Protein AF-A0A0X3NKZ4-F1 (afdb_monomer)

Foldseek 3Di:
DDDDDPDDPDDDDWQQPDDDPPDDDDDDDDDDPVPQWDAAPPPRDTDNDPVVSVLCCCCVVVNHFRTAAPVPRDGHSDPVVSVLCCCCPVVVDFPDAAPVPRDTHSDPVVNVLCCCCPVVVPFPAAAPVPRDGHSDPVVSVVCCVPPVPPDPDPDPPDPDPPDDD

Radi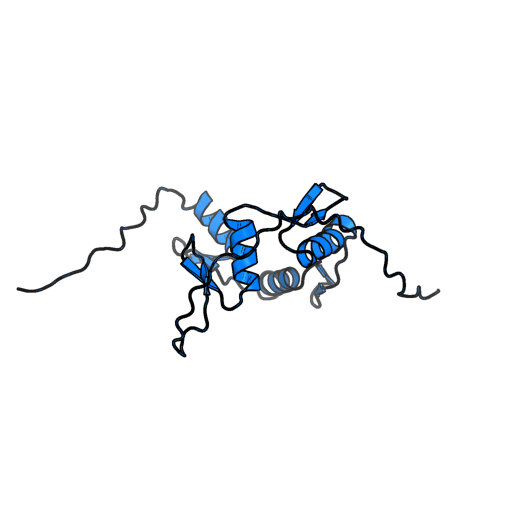us of gyration: 23.51 Å; Cα contacts (8 Å, |Δi|>4): 157; chains: 1; bounding box: 48×48×91 Å

pLDDT: mean 76.45, std 22.76, range [29.72, 96.75]

Mean predicted aligned error: 14.13 Å

Solvent-accessible surface area (backbone atoms only — not comparable to full-atom values): 10700 Å² total; per-residue (Å²): 134,85,84,80,83,93,83,77,90,73,83,74,87,73,63,62,54,81,72,77,84,82,69,86,78,89,77,87,87,76,91,59,96,85,61,72,55,50,60,41,92,83,84,56,54,80,28,77,44,72,68,60,45,53,51,44,48,3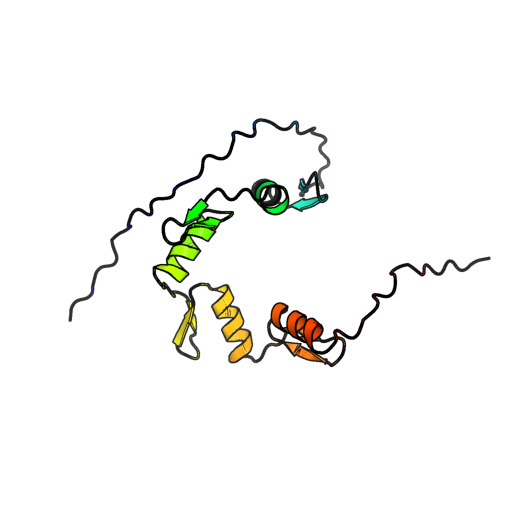4,49,76,76,65,63,51,46,43,29,49,35,97,88,74,77,49,70,21,80,42,62,76,55,41,52,52,43,44,38,42,68,75,67,58,45,42,85,36,57,36,91,93,72,64,55,61,24,64,40,65,69,60,36,49,54,44,45,38,44,71,76,63,66,45,39,89,29,60,35,96,89,76,66,57,61,22,65,40,66,67,58,40,48,54,45,42,69,70,77,56,61,77,76,75,74,76,76,77,94,71,86,76,84,76,78,84,133

Nearest PDB structures (foldseek):
  8sst-assembly1_A  TM=8.805E-01  e=8.293E-09  Homo sapiens
  5kkq-assembly2_D  TM=9.044E-01  e=5.573E-08  Homo sapiens
  7w1m-assembly1_H  TM=8.674E-01  e=3.353E-08  Homo sapiens
  8sss-assembly1_A  TM=7.653E-01  e=2.953E-08  Homo sapiens
  5t0u-assembly2_D  TM=7.702E-01  e=3.807E-08  Homo sapiens

Sequence (165 aa):
TAIIPADDARKVHLSHRSAANCANFPVHHNASPFSLWKRCPICRERFSLRRTLNQHISTVHYDLRAYTCELCDKDFAEEKSLQRHIDTVHKQIREFKCEFCGKAFGQRGNLKLHIDSIHKDLREFPCDVCGKAFARKGNLKAHIDSIHKTTVHLPPRGSFLTCQR

Secondary structure (DSSP, 8-state):
-PPPP----------B----------------TT---EE-TTT--EESSHHHHHHHIIIIIS----EEETTTTEEESSHHHHHHHIIIIIS----EE-TTT--EESSHHHHHHHIIIIIS----EE-TTT--EESSHHHHHHHHHHHS-S------S--------

InterPro domains:
  IPR013087 Zinc finger C2H2-type [PF00096] (96-119)
  IPR013087 Zinc finger C2H2-type [PF00096] (125-148)
  IPR013087 Zinc finger C2H2-type [PS00028] (40-61)
  IPR013087 Zinc finger C2H2-type [PS00028] (69-90)
  IPR013087 Zinc finger C2H2-type [PS00028] (98-119)
  IPR013087 Zinc finger C2H2-type [PS00028] (127-148)
  IPR013087 Zinc finger C2H2-type [PS50157] (38-66)
  IPR013087 Zinc finger C2H2-type [PS50157] (67-95)
  IPR013087 Zinc finger C2H2-type [PS50157] (96-124)
  IPR013087 Zinc finger C2H2-type [PS50157] (125-148)
  IPR013087 Zinc finger C2H2-type [SM00355] (38-61)
  IPR013087 Zinc finger C2H2-type [SM00355] (67-90)
  IPR013087 Zinc finger C2H2-type [SM00355] (96-119)
  IPR013087 Zinc finger C2H2-type [SM00355] (125-148)
  IPR027756 Ovo-like [PTHR10032] (66-151)
  IPR036236 Zinc finger C2H2 superfamily [SSF57667] (60-105)
  IPR036236 Zinc finger C2H2 superfamily [SSF57667] (94-144)

Structure (mmCIF, N/CA/C/O backbone):
data_AF-A0A0X3NKZ4-F1
#
_entry.id   AF-A0A0X3NKZ4-F1
#
loop_
_atom_site.group_PDB
_atom_site.id
_atom_site.type_symbol
_atom_site.label_atom_id
_atom_site.label_alt_id
_atom_site.label_comp_id
_atom_site.label_asym_id
_atom_site.label_entity_id
_atom_site.label_seq_id
_atom_site.pdbx_PDB_ins_code
_atom_site.Cartn_x
_atom_site.Cartn_y
_atom_site.Cartn_z
_atom_site.occupancy
_atom_site.B_iso_or_equiv
_atom_site.auth_seq_id
_atom_site.auth_comp_id
_atom_site.auth_asym_id
_atom_site.auth_atom_id
_atom_site.pdbx_PDB_model_num
ATOM 1 N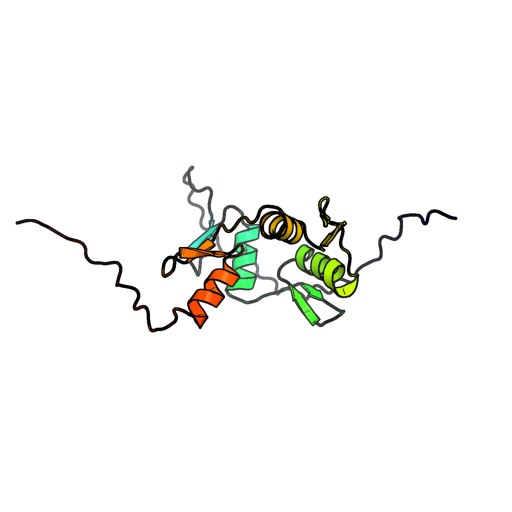 N . THR A 1 1 ? -12.478 5.387 38.061 1.00 38.62 1 THR A N 1
ATOM 2 C CA . THR A 1 1 ? -11.399 4.678 37.336 1.00 38.62 1 THR A CA 1
ATOM 3 C C . THR A 1 1 ? -10.658 5.707 36.511 1.00 38.62 1 THR A C 1
ATOM 5 O O . THR A 1 1 ? -11.332 6.475 35.838 1.00 38.62 1 THR A O 1
ATOM 8 N N . ALA A 1 2 ? -9.338 5.841 36.657 1.00 29.72 2 ALA A N 1
ATOM 9 C CA . ALA A 1 2 ? -8.624 7.029 36.175 1.00 29.72 2 ALA A CA 1
ATOM 10 C C . ALA A 1 2 ? -8.456 7.073 34.645 1.00 29.72 2 ALA A C 1
ATOM 12 O O . ALA A 1 2 ? -8.229 6.048 34.004 1.00 29.72 2 ALA A O 1
ATOM 13 N N . ILE A 1 3 ? -8.536 8.282 34.087 1.00 38.28 3 ILE A N 1
ATOM 14 C CA . ILE A 1 3 ? -8.184 8.589 32.697 1.00 38.28 3 ILE A CA 1
ATOM 15 C C . ILE A 1 3 ? -6.654 8.673 32.621 1.00 38.28 3 ILE A C 1
ATOM 17 O O . ILE A 1 3 ? -6.048 9.407 33.398 1.00 38.28 3 ILE A O 1
ATOM 21 N N . ILE A 1 4 ? -6.031 7.932 31.703 1.00 35.66 4 ILE A N 1
ATOM 22 C CA . ILE A 1 4 ? -4.582 8.013 31.466 1.00 35.66 4 ILE A CA 1
ATOM 23 C C . ILE A 1 4 ? -4.314 9.184 30.499 1.00 35.66 4 ILE A C 1
ATOM 25 O O . ILE A 1 4 ? -4.956 9.226 29.446 1.00 35.66 4 ILE A O 1
ATOM 29 N N . PRO A 1 5 ? -3.407 10.131 30.819 1.00 32.72 5 PRO A N 1
ATOM 30 C CA . PRO A 1 5 ? -3.075 11.242 29.928 1.00 32.72 5 PRO A CA 1
ATOM 31 C C . PRO A 1 5 ? -2.408 10.783 28.628 1.00 32.72 5 PRO A C 1
ATOM 33 O O . PRO A 1 5 ? -1.680 9.791 28.603 1.00 32.72 5 PRO A O 1
ATOM 36 N N . ALA A 1 6 ? -2.608 11.550 27.558 1.00 39.38 6 ALA A N 1
ATOM 37 C CA . ALA A 1 6 ? -1.908 11.368 26.294 1.00 39.38 6 ALA A CA 1
ATOM 38 C C . ALA A 1 6 ? -0.731 12.351 26.191 1.00 39.38 6 ALA A C 1
ATOM 40 O O . ALA A 1 6 ? -0.884 13.408 25.593 1.00 39.38 6 ALA A O 1
ATOM 41 N N . ASP A 1 7 ? 0.423 11.994 26.765 1.00 34.78 7 ASP A N 1
ATOM 42 C CA . ASP A 1 7 ? 1.703 12.673 26.506 1.00 34.78 7 ASP A CA 1
ATOM 43 C C . ASP A 1 7 ? 2.908 11.766 26.838 1.00 34.78 7 ASP A C 1
ATOM 45 O O . ASP A 1 7 ? 3.291 11.609 27.994 1.00 34.78 7 ASP A O 1
ATOM 49 N N . ASP A 1 8 ? 3.512 11.164 25.807 1.00 30.47 8 ASP A N 1
ATOM 50 C CA . ASP A 1 8 ? 4.941 10.797 25.771 1.00 30.47 8 ASP A CA 1
ATOM 51 C C . ASP A 1 8 ? 5.368 10.643 24.301 1.00 30.47 8 ASP A C 1
ATOM 53 O O . ASP A 1 8 ? 5.174 9.599 23.663 1.00 30.47 8 ASP A O 1
ATOM 57 N N . ALA A 1 9 ? 5.922 11.714 23.729 1.00 36.69 9 ALA A N 1
ATOM 58 C CA . ALA A 1 9 ? 6.426 11.751 22.358 1.00 36.69 9 ALA A CA 1
ATOM 59 C C . ALA A 1 9 ? 7.770 11.004 22.242 1.00 36.69 9 ALA A C 1
ATOM 61 O O . ALA A 1 9 ? 8.820 11.597 21.976 1.00 36.69 9 ALA A O 1
ATOM 62 N N . ARG A 1 10 ? 7.740 9.680 22.459 1.00 39.25 10 ARG A N 1
ATOM 63 C CA . ARG A 1 10 ? 8.928 8.817 22.460 1.00 39.25 10 ARG A CA 1
ATOM 64 C C . ARG A 1 10 ? 9.785 9.015 21.212 1.00 39.25 10 ARG A C 1
ATOM 66 O O . ARG A 1 10 ? 9.366 8.698 20.099 1.00 39.25 10 ARG A O 1
ATOM 73 N N . LYS A 1 11 ? 11.033 9.433 21.446 1.00 38.59 11 LYS A N 1
ATOM 74 C CA . LYS A 1 11 ? 12.121 9.465 20.461 1.00 38.59 11 LYS A CA 1
ATOM 75 C C . LYS A 1 11 ? 12.211 8.117 19.741 1.00 38.59 11 LYS A C 1
ATOM 77 O O . LYS A 1 11 ? 12.611 7.120 20.339 1.00 38.59 11 LYS A O 1
ATOM 82 N N . VAL A 1 12 ? 11.867 8.097 18.457 1.00 40.12 12 VAL A N 1
ATOM 83 C CA . VAL A 1 12 ? 12.211 6.994 17.556 1.00 40.12 12 VAL A CA 1
ATOM 84 C C . VAL A 1 12 ? 13.642 7.248 17.096 1.00 40.12 12 VAL A C 1
ATOM 86 O O . VAL A 1 12 ? 13.927 8.320 16.561 1.00 40.12 12 VAL A O 1
ATOM 89 N N . HIS A 1 13 ? 14.553 6.305 17.337 1.00 44.28 13 HIS A N 1
ATOM 90 C CA . HIS A 1 13 ? 15.869 6.376 16.714 1.00 44.28 13 HIS A CA 1
ATOM 91 C C . HIS A 1 13 ? 15.692 6.051 15.225 1.00 44.28 13 HIS A C 1
ATOM 93 O O . HIS A 1 13 ? 15.001 5.101 14.856 1.00 44.28 13 HIS A O 1
ATOM 99 N N . LEU A 1 14 ? 16.196 6.945 14.378 1.00 53.25 14 LEU A N 1
ATOM 100 C CA . LEU A 1 14 ? 16.032 6.903 12.931 1.00 53.25 14 LEU A CA 1
ATOM 101 C C . LEU A 1 14 ? 17.429 6.847 12.321 1.00 53.25 14 LEU A C 1
ATOM 103 O O . LEU A 1 14 ? 17.981 7.877 11.927 1.00 53.25 14 LEU A O 1
ATOM 107 N N . SER A 1 15 ? 18.012 5.648 12.269 1.00 51.91 15 SER A N 1
ATOM 108 C CA . SER A 1 15 ? 1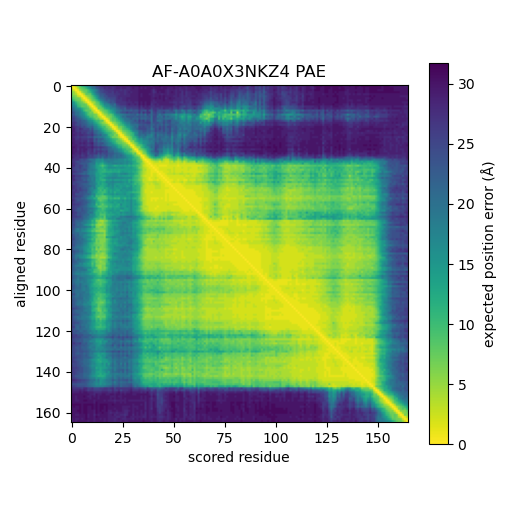9.265 5.389 11.554 1.00 51.91 15 SER A CA 1
ATOM 109 C C . SER A 1 15 ? 19.115 5.660 10.053 1.00 51.91 15 SER A C 1
ATOM 111 O O . SER A 1 15 ? 18.816 4.794 9.229 1.00 51.91 15 SER A O 1
ATOM 113 N N . HIS A 1 16 ? 19.356 6.914 9.683 1.00 50.91 16 HIS A N 1
ATOM 114 C CA . HIS A 1 16 ? 19.484 7.330 8.300 1.00 50.91 16 HIS A CA 1
ATOM 115 C C . HIS A 1 16 ? 20.829 6.826 7.769 1.00 50.91 16 HIS A C 1
ATOM 117 O O . HIS A 1 16 ? 21.873 7.423 8.046 1.00 50.91 16 HIS A O 1
ATOM 123 N N . ARG A 1 17 ? 20.836 5.721 7.010 1.00 54.47 17 ARG A N 1
ATOM 124 C CA . ARG A 1 17 ? 22.066 5.261 6.346 1.00 54.47 17 ARG A CA 1
ATOM 125 C C . ARG A 1 17 ? 22.525 6.360 5.392 1.00 54.47 17 ARG A C 1
ATOM 127 O O . ARG A 1 17 ? 21.764 6.772 4.517 1.00 54.47 17 ARG A O 1
ATOM 134 N N . SER A 1 18 ? 23.746 6.860 5.591 1.00 38.88 18 SER A N 1
ATOM 135 C CA . SER A 1 18 ? 24.292 8.014 4.869 1.00 38.88 18 SER A CA 1
ATOM 136 C C . SER A 1 18 ? 24.212 7.820 3.357 1.00 38.88 18 SER A C 1
ATOM 138 O O . SER A 1 18 ? 25.037 7.128 2.762 1.00 38.88 18 SER A O 1
ATOM 140 N N . ALA A 1 19 ? 23.217 8.449 2.730 1.00 46.12 19 ALA A N 1
ATOM 141 C CA . ALA A 1 19 ? 23.111 8.494 1.284 1.00 46.12 19 ALA A CA 1
ATOM 142 C C . ALA A 1 19 ? 24.366 9.178 0.731 1.00 46.12 19 ALA A C 1
ATOM 144 O O . ALA A 1 19 ? 24.696 10.294 1.139 1.00 46.12 19 ALA A O 1
ATOM 145 N N . ALA A 1 20 ? 25.072 8.502 -0.179 1.00 41.38 20 ALA A N 1
ATOM 146 C CA . ALA A 1 20 ? 26.243 9.068 -0.834 1.00 41.38 20 ALA A CA 1
ATOM 147 C C . ALA A 1 20 ? 25.879 10.424 -1.461 1.00 41.38 20 ALA A C 1
ATOM 149 O O . ALA A 1 20 ? 24.812 10.577 -2.058 1.00 41.38 20 ALA A O 1
ATOM 150 N N . ASN A 1 21 ? 26.750 11.419 -1.286 1.00 45.62 21 ASN A N 1
ATOM 151 C CA . ASN A 1 21 ? 26.450 12.810 -1.614 1.00 45.62 21 ASN A CA 1
ATOM 152 C C . ASN A 1 21 ? 26.468 13.042 -3.139 1.00 45.62 21 ASN A C 1
ATOM 154 O O . ASN A 1 21 ? 27.459 13.510 -3.698 1.00 45.62 21 ASN A O 1
ATOM 158 N N . CYS A 1 22 ? 25.380 12.670 -3.820 1.00 40.25 22 CYS A N 1
ATOM 159 C CA . CYS A 1 22 ? 25.197 12.812 -5.266 1.00 40.25 22 CYS A CA 1
ATOM 160 C C . CYS A 1 22 ? 25.028 14.287 -5.671 1.00 40.25 22 CYS A C 1
ATOM 162 O O . CYS A 1 22 ? 23.921 14.762 -5.936 1.00 40.25 22 CYS A O 1
ATOM 164 N N . ALA A 1 23 ? 26.146 15.009 -5.703 1.00 42.31 23 ALA A N 1
ATOM 165 C CA . ALA A 1 23 ? 26.216 16.409 -6.091 1.00 42.31 23 ALA A CA 1
ATOM 166 C C . ALA A 1 23 ? 25.802 16.648 -7.558 1.00 42.31 23 ALA A C 1
ATOM 168 O O . ALA A 1 23 ? 26.089 15.845 -8.441 1.00 42.31 23 ALA A O 1
ATOM 169 N N . ASN A 1 24 ? 25.157 17.797 -7.793 1.00 45.06 24 ASN A N 1
ATOM 170 C CA . ASN A 1 24 ? 24.994 18.510 -9.069 1.00 45.06 24 ASN A CA 1
ATOM 171 C C . ASN A 1 24 ? 25.054 17.690 -10.377 1.00 45.06 24 ASN A C 1
ATOM 173 O O . ASN A 1 24 ? 26.052 17.711 -11.095 1.00 45.06 24 ASN A O 1
ATOM 177 N N . PHE A 1 25 ? 23.918 17.116 -10.781 1.00 42.91 25 PHE A N 1
ATOM 178 C CA . PHE A 1 25 ? 23.693 16.768 -12.189 1.00 42.91 25 PHE A CA 1
ATOM 179 C C . PHE A 1 25 ? 23.318 18.024 -13.006 1.00 42.91 25 PHE A C 1
ATOM 181 O O . PHE A 1 25 ? 22.425 18.763 -12.576 1.00 42.91 25 PHE A O 1
ATOM 188 N N . PRO A 1 26 ? 23.931 18.276 -14.183 1.00 42.22 26 PRO A N 1
ATOM 189 C CA . PRO A 1 26 ? 23.620 19.451 -14.996 1.00 42.22 26 PRO A CA 1
ATOM 190 C C . PRO A 1 26 ? 22.175 19.449 -15.511 1.00 42.22 26 PRO A C 1
ATOM 192 O O . PRO A 1 26 ? 21.767 18.583 -16.286 1.00 42.22 26 PRO A O 1
ATOM 195 N N . VAL A 1 27 ? 21.396 20.459 -15.123 1.00 50.47 27 VAL A N 1
ATOM 196 C CA . VAL A 1 27 ? 20.078 20.739 -15.707 1.00 50.47 27 VAL A CA 1
ATOM 197 C C . VAL A 1 27 ? 20.208 21.822 -16.771 1.00 50.47 27 VAL A C 1
ATOM 199 O O . VAL A 1 27 ? 20.343 22.999 -16.454 1.00 50.47 27 VAL A O 1
ATOM 202 N N . HIS A 1 28 ? 20.120 21.443 -18.046 1.00 43.22 28 HIS A N 1
ATOM 203 C CA . HIS A 1 28 ? 19.983 22.424 -19.122 1.00 43.22 28 HIS A CA 1
ATOM 204 C C . HIS A 1 28 ? 18.591 23.065 -19.075 1.00 43.22 28 HIS A C 1
ATOM 206 O O . HIS A 1 28 ? 17.564 22.385 -19.161 1.00 43.22 28 HIS A O 1
ATOM 212 N N . HIS A 1 29 ? 18.559 24.388 -18.934 1.00 51.53 29 HIS A N 1
ATOM 213 C CA . HIS A 1 29 ? 17.335 25.174 -18.989 1.00 51.53 29 HIS A CA 1
ATOM 214 C C . HIS A 1 29 ? 16.990 25.500 -20.446 1.00 51.53 29 HIS A C 1
ATOM 216 O O . HIS A 1 29 ? 17.759 26.158 -21.134 1.00 51.53 29 HIS A O 1
ATOM 222 N N . ASN A 1 30 ? 15.796 25.102 -20.881 1.00 42.91 30 ASN A N 1
ATOM 223 C CA . ASN A 1 30 ? 15.076 25.762 -21.967 1.00 42.91 30 ASN A CA 1
ATOM 224 C C . ASN A 1 30 ? 13.598 25.807 -21.570 1.00 42.91 30 ASN A C 1
ATOM 226 O O . ASN A 1 30 ? 12.975 24.768 -21.330 1.00 42.91 30 ASN A O 1
ATOM 230 N N . ALA A 1 31 ? 13.066 27.015 -21.393 1.00 49.91 31 ALA A N 1
ATOM 231 C CA . ALA A 1 31 ? 11.750 27.233 -20.808 1.00 49.91 31 ALA A CA 1
ATOM 232 C C . ALA A 1 31 ? 10.677 27.361 -21.897 1.00 49.91 31 ALA A C 1
ATOM 234 O O . ALA A 1 31 ? 10.708 28.279 -22.708 1.00 49.91 31 ALA A O 1
ATOM 235 N N . SER A 1 32 ? 9.693 26.461 -21.872 1.00 45.69 32 SER A N 1
ATOM 236 C CA . SER A 1 32 ? 8.432 26.597 -22.607 1.00 45.69 32 SER A CA 1
ATOM 237 C C . SER A 1 32 ? 7.277 26.570 -21.594 1.00 45.69 32 SER A C 1
ATOM 239 O O . SER A 1 32 ? 7.273 25.659 -20.753 1.00 45.69 32 SER A O 1
ATOM 241 N N . PRO A 1 33 ? 6.308 27.514 -21.636 1.00 51.19 33 PRO A N 1
ATOM 242 C CA . PRO A 1 33 ? 5.341 27.724 -20.547 1.00 51.19 33 PRO A CA 1
ATOM 243 C C . PRO A 1 33 ? 4.504 26.501 -20.141 1.00 51.19 33 PRO A C 1
ATOM 245 O O . PRO A 1 33 ? 4.081 26.396 -18.995 1.00 51.19 33 PRO A O 1
ATOM 248 N N . PHE A 1 34 ? 4.298 25.542 -21.046 1.00 49.97 34 PHE A N 1
ATOM 249 C CA . PHE A 1 34 ? 3.419 24.385 -20.830 1.00 49.97 34 PHE A CA 1
ATOM 250 C C . PHE A 1 34 ? 4.096 23.173 -20.150 1.00 49.97 34 PHE A C 1
ATOM 252 O O . PHE A 1 34 ? 3.477 22.123 -19.971 1.00 49.97 34 PHE A O 1
ATOM 259 N N . SER A 1 35 ? 5.369 23.277 -19.754 1.00 57.72 35 SER A N 1
ATOM 260 C CA . SER A 1 35 ? 6.169 22.141 -19.254 1.00 57.72 35 SER A CA 1
ATOM 261 C C . SER A 1 35 ? 6.080 21.907 -17.734 1.00 57.72 35 SER A C 1
ATOM 263 O O . SER A 1 35 ? 7.101 21.815 -17.051 1.00 57.72 35 SER A O 1
ATOM 265 N N . LEU A 1 36 ? 4.863 21.736 -17.201 1.00 66.62 36 LEU A N 1
ATOM 266 C CA . LEU A 1 36 ? 4.589 21.462 -15.772 1.00 66.62 36 LEU A CA 1
ATOM 267 C C . LEU A 1 36 ? 5.010 20.057 -15.273 1.00 66.62 36 LEU A C 1
ATOM 269 O O . LEU A 1 36 ? 4.716 19.685 -14.140 1.00 66.62 36 LEU A O 1
ATOM 273 N N . TRP A 1 37 ? 5.710 19.265 -16.090 1.00 74.62 37 TRP A N 1
ATOM 274 C CA . TRP A 1 37 ? 6.274 17.970 -15.695 1.00 74.62 37 TRP A CA 1
ATOM 275 C C . TRP A 1 37 ? 7.791 17.906 -15.883 1.00 74.62 37 TRP A C 1
ATOM 277 O O . TRP A 1 37 ? 8.360 18.497 -16.802 1.00 74.62 37 TRP A O 1
ATOM 287 N N . LYS A 1 38 ? 8.451 17.111 -15.040 1.00 84.62 38 LYS A N 1
ATOM 288 C CA . LYS A 1 38 ? 9.812 16.612 -15.268 1.00 84.62 38 LYS A CA 1
ATOM 289 C C . LYS A 1 38 ? 9.729 15.138 -15.666 1.00 84.62 38 LYS A C 1
ATOM 291 O O . LYS A 1 38 ? 8.882 14.407 -15.159 1.00 84.62 38 LYS A O 1
ATOM 296 N N . ARG A 1 39 ? 10.572 14.709 -16.607 1.00 89.06 39 ARG A N 1
ATOM 297 C CA . ARG A 1 39 ? 10.659 13.305 -17.039 1.00 89.06 39 ARG A CA 1
ATOM 298 C C . ARG A 1 39 ? 11.827 12.618 -16.343 1.00 89.06 39 ARG A C 1
ATOM 300 O O . ARG A 1 39 ? 12.860 13.257 -16.152 1.00 89.06 39 ARG A O 1
ATOM 307 N N . CYS A 1 40 ? 11.688 11.339 -16.009 1.00 91.38 40 CYS A N 1
ATOM 308 C CA . CYS A 1 40 ? 12.832 10.533 -15.589 1.00 91.38 40 CYS A CA 1
ATOM 309 C C . CYS A 1 40 ? 13.844 10.407 -16.743 1.00 91.38 40 CYS A C 1
ATOM 311 O O . CYS A 1 40 ? 13.426 10.093 -17.860 1.00 91.38 40 CYS A O 1
ATOM 313 N N . PRO A 1 41 ? 15.153 10.645 -16.524 1.00 88.81 41 PRO A N 1
ATOM 314 C CA . PRO A 1 41 ? 16.152 10.516 -17.585 1.00 88.81 41 PRO A CA 1
ATOM 315 C C . PRO A 1 41 ? 16.314 9.066 -18.071 1.00 88.81 41 PRO A C 1
ATOM 317 O O . PRO A 1 41 ? 16.678 8.859 -19.224 1.00 88.81 41 PRO A O 1
ATOM 320 N N . ILE A 1 42 ? 15.999 8.082 -17.219 1.00 91.19 42 ILE A N 1
ATOM 321 C CA . ILE A 1 42 ? 16.168 6.650 -17.494 1.00 91.19 42 ILE A CA 1
ATOM 322 C C . ILE A 1 42 ? 14.898 6.074 -18.148 1.00 91.19 42 ILE A C 1
ATOM 324 O O . ILE A 1 42 ? 14.926 5.688 -19.312 1.00 91.19 42 ILE A O 1
ATOM 328 N N . CYS A 1 43 ? 13.755 6.071 -17.449 1.00 91.56 43 CYS A N 1
ATOM 329 C CA . CYS A 1 43 ? 12.513 5.444 -17.938 1.00 91.56 43 CYS A CA 1
ATOM 330 C C . CYS A 1 43 ? 11.514 6.394 -18.636 1.00 91.56 43 CYS A C 1
ATOM 332 O O . CYS A 1 43 ? 10.484 5.946 -19.134 1.00 91.56 43 CYS A O 1
ATOM 334 N N . ARG A 1 44 ? 11.786 7.708 -18.675 1.00 89.19 44 ARG A N 1
ATOM 335 C CA . ARG A 1 44 ? 10.936 8.763 -19.277 1.00 89.19 44 ARG A CA 1
ATOM 336 C C . ARG A 1 44 ? 9.550 8.997 -18.643 1.00 89.19 44 ARG A C 1
ATOM 338 O O . ARG A 1 44 ? 8.832 9.876 -19.130 1.00 89.19 44 ARG A O 1
ATOM 345 N N . GLU A 1 45 ? 9.197 8.329 -17.539 1.00 90.31 45 GLU A N 1
ATOM 346 C CA . GLU A 1 45 ? 7.968 8.605 -16.764 1.00 90.31 45 GLU A CA 1
ATOM 347 C C . GLU A 1 45 ? 7.844 10.088 -16.352 1.00 90.31 45 GLU A C 1
ATOM 349 O O . GLU A 1 45 ? 8.848 10.770 -16.132 1.00 90.31 45 GLU A O 1
ATOM 354 N N . ARG A 1 46 ? 6.606 10.606 -16.271 1.00 91.81 46 ARG A N 1
ATOM 355 C CA . ARG A 1 46 ? 6.288 12.036 -16.062 1.00 91.81 46 ARG A CA 1
ATOM 356 C C . ARG A 1 46 ? 5.878 12.326 -14.616 1.00 91.81 46 ARG A C 1
ATOM 358 O O . AR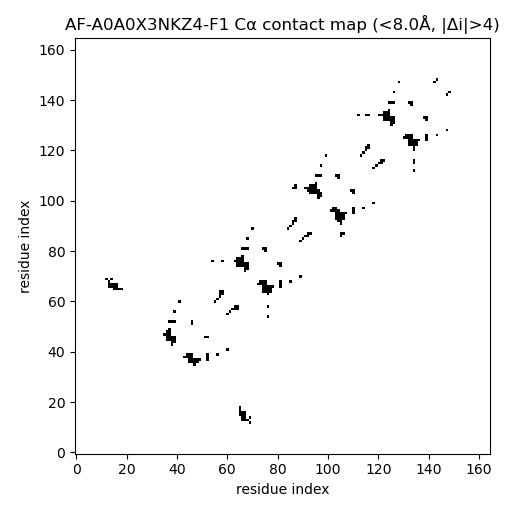G A 1 46 ? 4.817 11.897 -14.176 1.00 91.81 46 ARG A O 1
ATOM 365 N N . PHE A 1 47 ? 6.661 13.151 -13.928 1.00 90.19 47 PHE A N 1
ATOM 366 C CA . PHE A 1 47 ? 6.444 13.573 -12.542 1.00 90.19 47 PHE A CA 1
ATOM 367 C C . PHE A 1 47 ? 6.096 15.062 -12.470 1.00 90.19 47 PHE A C 1
ATOM 369 O O . PHE A 1 47 ? 6.738 15.889 -13.120 1.00 90.19 47 PHE A O 1
ATOM 376 N N . SER A 1 48 ? 5.113 15.420 -11.645 1.00 88.06 48 SER A N 1
ATOM 377 C CA . SER A 1 48 ? 4.738 16.816 -11.367 1.00 88.06 48 SER A CA 1
ATOM 378 C C . SER A 1 48 ? 5.678 17.517 -10.378 1.00 88.06 48 SER A C 1
ATOM 380 O O . SER A 1 48 ? 5.773 18.740 -10.385 1.00 88.06 48 SER A O 1
ATOM 382 N N . LEU A 1 49 ? 6.394 16.765 -9.532 1.00 87.44 49 LEU A N 1
ATOM 383 C CA . LEU A 1 49 ? 7.243 17.304 -8.466 1.00 87.44 49 LEU A CA 1
ATOM 384 C C . LEU A 1 49 ? 8.671 16.754 -8.550 1.00 87.44 49 LEU A C 1
ATOM 386 O O . LEU A 1 49 ? 8.890 15.563 -8.766 1.00 87.44 49 LEU A O 1
ATOM 390 N N . ARG A 1 50 ? 9.665 17.612 -8.286 1.00 86.81 50 ARG A N 1
ATOM 391 C CA . ARG A 1 50 ? 11.081 17.203 -8.266 1.00 86.81 50 ARG A CA 1
ATOM 392 C C . ARG A 1 50 ? 11.390 16.203 -7.142 1.00 86.81 50 ARG A C 1
ATOM 394 O O . ARG A 1 50 ? 12.182 15.296 -7.361 1.00 86.81 50 ARG A O 1
ATOM 401 N N . ARG A 1 51 ? 10.712 16.290 -5.984 1.00 85.69 51 ARG A N 1
ATOM 402 C CA . ARG A 1 51 ? 10.834 15.276 -4.915 1.00 85.69 51 ARG A CA 1
ATOM 403 C C . ARG A 1 51 ? 10.425 13.884 -5.406 1.00 85.69 51 ARG A C 1
ATOM 405 O O . ARG A 1 51 ? 11.151 12.933 -5.149 1.00 85.69 51 ARG A O 1
ATOM 412 N N . THR A 1 52 ? 9.281 13.750 -6.082 1.00 88.81 52 THR A N 1
ATOM 413 C CA . THR A 1 52 ? 8.779 12.429 -6.498 1.00 88.81 52 THR A CA 1
ATOM 414 C C . THR A 1 52 ? 9.602 11.839 -7.637 1.00 88.81 52 THR A C 1
ATOM 416 O O . THR A 1 52 ? 9.850 10.638 -7.618 1.00 88.81 52 THR A O 1
ATOM 419 N N . LEU A 1 53 ? 10.119 12.674 -8.548 1.00 89.56 53 LEU A N 1
ATOM 420 C CA . LEU A 1 53 ? 11.117 12.254 -9.534 1.00 89.56 53 LEU A CA 1
ATOM 421 C C . LEU A 1 53 ? 12.397 11.722 -8.868 1.00 89.56 53 LEU A C 1
ATOM 423 O O . LEU A 1 53 ? 12.816 10.607 -9.167 1.00 89.56 53 LEU A O 1
ATOM 427 N N . ASN A 1 54 ? 13.006 12.488 -7.956 1.00 87.81 54 ASN A N 1
ATOM 428 C CA . ASN A 1 54 ? 14.233 12.063 -7.276 1.00 87.81 54 ASN A CA 1
ATOM 429 C C . ASN A 1 54 ? 14.011 10.758 -6.493 1.00 87.81 54 ASN A C 1
ATOM 431 O O . ASN A 1 54 ? 14.807 9.834 -6.616 1.00 87.81 54 ASN A O 1
ATOM 435 N N . GLN A 1 55 ? 12.895 10.655 -5.762 1.00 87.81 55 GLN A N 1
ATOM 436 C CA . GLN A 1 55 ? 12.522 9.447 -5.024 1.00 87.81 55 GLN A CA 1
ATOM 437 C C . GLN A 1 55 ? 12.395 8.225 -5.943 1.00 87.81 55 GLN A C 1
ATOM 439 O O . GLN A 1 55 ? 12.922 7.166 -5.617 1.00 87.81 55 GLN A O 1
ATOM 444 N N . HIS A 1 56 ? 11.727 8.381 -7.092 1.00 89.00 56 HIS A N 1
ATOM 445 C CA . HIS A 1 56 ? 11.600 7.335 -8.105 1.00 89.00 56 HIS A CA 1
ATOM 446 C C . HIS A 1 56 ? 12.970 6.904 -8.643 1.00 89.00 56 HIS A C 1
ATOM 448 O O . HIS A 1 56 ? 13.240 5.708 -8.687 1.00 89.00 56 HIS A O 1
ATOM 454 N N . ILE A 1 57 ? 13.856 7.846 -8.994 1.00 89.25 57 ILE A N 1
ATOM 455 C CA . ILE A 1 57 ? 15.210 7.517 -9.468 1.00 89.25 57 ILE A CA 1
ATOM 456 C C . ILE A 1 57 ? 15.943 6.682 -8.409 1.00 89.25 57 ILE A C 1
ATOM 458 O O . ILE A 1 57 ? 16.424 5.594 -8.722 1.00 89.25 57 ILE A O 1
ATOM 462 N N . SER A 1 58 ? 15.959 7.141 -7.152 1.00 88.12 58 SER A N 1
ATOM 463 C CA . SER A 1 58 ? 16.592 6.422 -6.043 1.00 88.12 58 SER A CA 1
ATOM 464 C C . SER A 1 58 ? 16.064 4.992 -5.895 1.00 88.12 58 SER A C 1
ATOM 466 O O . SER A 1 58 ? 16.866 4.067 -5.858 1.00 88.12 58 SER A O 1
ATOM 468 N N . THR A 1 59 ? 14.744 4.779 -5.862 1.00 88.50 59 THR A N 1
ATOM 469 C CA . THR A 1 59 ? 14.162 3.477 -5.476 1.00 88.50 59 THR A CA 1
ATOM 470 C C . THR A 1 59 ? 13.828 2.540 -6.637 1.00 88.50 59 THR A C 1
ATOM 472 O O . THR A 1 59 ? 13.608 1.361 -6.401 1.00 88.50 59 THR A O 1
ATOM 475 N N . VAL A 1 60 ? 13.714 3.040 -7.872 1.00 89.75 60 VAL A N 1
ATOM 476 C CA . VAL A 1 60 ? 13.337 2.236 -9.057 1.00 89.75 60 VAL A CA 1
ATOM 477 C C . VAL A 1 60 ? 14.546 1.938 -9.947 1.00 89.75 60 VAL A C 1
ATOM 479 O O . VAL A 1 60 ? 14.537 0.946 -10.671 1.00 89.75 60 VAL A O 1
ATOM 482 N N . HIS A 1 61 ? 15.597 2.764 -9.891 1.00 89.88 61 HIS A N 1
ATOM 483 C CA . HIS A 1 61 ? 16.798 2.583 -10.715 1.00 89.88 61 HIS A CA 1
ATOM 484 C C . HIS A 1 61 ? 18.066 2.248 -9.921 1.00 89.88 61 HIS A C 1
ATOM 486 O O . HIS A 1 61 ? 18.992 1.693 -10.504 1.00 89.88 61 HIS A O 1
ATOM 492 N N . TYR A 1 62 ? 18.093 2.514 -8.609 1.00 88.06 62 TYR A N 1
ATOM 493 C CA . TYR A 1 62 ? 19.247 2.222 -7.745 1.00 88.06 62 TYR A CA 1
ATOM 494 C C . TYR A 1 62 ? 18.885 1.485 -6.433 1.00 88.06 62 TYR A C 1
ATOM 496 O O . TYR A 1 62 ? 19.761 1.257 -5.609 1.00 88.06 62 TYR A O 1
ATOM 504 N N . ASP A 1 63 ? 17.601 1.156 -6.228 1.00 85.44 63 ASP A N 1
ATOM 505 C CA . ASP A 1 63 ? 16.986 0.609 -4.996 1.00 85.44 63 ASP A CA 1
ATOM 506 C C . ASP A 1 63 ? 17.438 1.256 -3.662 1.00 85.44 63 ASP A C 1
ATOM 508 O O . ASP A 1 63 ? 17.387 0.653 -2.590 1.00 85.44 63 ASP A O 1
ATOM 512 N N . LEU A 1 64 ? 17.854 2.526 -3.708 1.00 87.00 64 LEU A N 1
ATOM 513 C CA . LEU A 1 64 ? 18.355 3.270 -2.557 1.00 87.00 64 LEU A CA 1
ATOM 514 C C . LEU A 1 64 ? 17.214 3.603 -1.590 1.00 87.00 64 LEU A C 1
ATOM 516 O O . LEU A 1 64 ? 16.330 4.417 -1.882 1.00 87.00 64 LEU A O 1
ATOM 520 N N . ARG A 1 65 ? 17.274 2.988 -0.410 1.00 85.19 65 ARG A N 1
ATOM 521 C CA . ARG A 1 65 ? 16.325 3.130 0.697 1.00 85.19 65 ARG A CA 1
ATOM 522 C C . ARG A 1 65 ? 17.086 3.632 1.918 1.00 85.19 65 ARG A C 1
ATOM 524 O O . ARG A 1 65 ? 17.880 2.904 2.497 1.00 85.19 65 ARG A O 1
ATOM 531 N N . ALA A 1 66 ? 16.887 4.898 2.276 1.00 84.88 66 ALA A N 1
ATOM 532 C CA . ALA A 1 66 ? 17.699 5.563 3.300 1.00 84.88 66 ALA A CA 1
ATOM 533 C C . ALA A 1 66 ? 17.239 5.299 4.749 1.00 84.88 66 ALA A C 1
ATOM 535 O O . ALA A 1 66 ? 17.927 5.699 5.685 1.00 84.88 66 ALA A O 1
ATOM 536 N N . TYR A 1 67 ? 16.078 4.659 4.936 1.00 89.88 67 TYR A N 1
ATOM 537 C CA . TYR A 1 67 ? 15.388 4.555 6.223 1.00 89.88 67 TYR A CA 1
ATOM 538 C C . TYR A 1 67 ? 15.194 3.087 6.633 1.00 89.88 67 TYR A C 1
ATOM 540 O O . TYR A 1 67 ? 14.238 2.446 6.186 1.00 89.88 67 TYR A O 1
ATOM 548 N N . THR A 1 68 ? 16.074 2.562 7.486 1.00 90.75 68 THR A N 1
ATOM 549 C CA . THR A 1 68 ? 16.007 1.184 8.009 1.00 90.75 68 THR A CA 1
ATOM 550 C C . THR A 1 68 ? 15.138 1.108 9.272 1.00 90.75 68 THR A C 1
ATOM 552 O O . THR A 1 68 ? 15.133 2.021 10.094 1.00 90.75 68 THR A O 1
ATOM 555 N N . CYS A 1 69 ? 14.388 0.018 9.457 1.00 92.75 69 CYS A N 1
ATOM 556 C CA . CYS A 1 69 ? 13.656 -0.254 10.695 1.00 92.75 69 CYS A CA 1
ATOM 557 C C . CYS A 1 69 ? 14.491 -1.081 11.677 1.00 92.75 69 CYS A C 1
ATOM 559 O O . CYS A 1 69 ? 14.551 -2.298 11.545 1.00 92.75 69 CYS A O 1
ATOM 561 N N . GLU A 1 70 ? 15.017 -0.446 12.722 1.00 92.81 70 GLU A N 1
ATOM 562 C CA . GLU A 1 70 ? 15.849 -1.057 13.782 1.00 92.81 70 GLU A CA 1
ATOM 563 C C . GLU A 1 70 ? 15.162 -2.183 14.591 1.00 92.81 70 GLU A C 1
ATOM 565 O O . GLU A 1 70 ? 15.784 -2.812 15.440 1.00 92.81 70 GLU A O 1
ATOM 570 N N . LEU A 1 71 ? 13.876 -2.454 14.336 1.00 92.19 71 LEU A N 1
ATOM 571 C CA . LEU A 1 71 ? 13.100 -3.530 14.965 1.00 92.19 71 LEU A CA 1
ATOM 572 C C . LEU A 1 71 ? 12.920 -4.773 14.069 1.00 92.19 71 LEU A C 1
ATOM 574 O O . LEU A 1 71 ? 12.361 -5.768 14.529 1.00 92.19 71 LEU A O 1
ATOM 578 N N . CYS A 1 72 ? 13.296 -4.720 12.782 1.00 93.50 72 CYS A N 1
ATOM 579 C CA . CYS A 1 72 ? 13.222 -5.879 11.867 1.00 93.50 72 CYS A CA 1
ATOM 580 C C . CYS A 1 72 ? 14.053 -5.754 10.569 1.00 93.50 72 CYS A C 1
ATOM 582 O O . CYS A 1 72 ? 13.753 -6.447 9.595 1.00 93.50 72 CYS A O 1
ATOM 584 N N . ASP A 1 73 ? 15.019 -4.834 10.524 1.00 91.38 73 ASP A N 1
ATOM 585 C CA . ASP A 1 73 ? 15.946 -4.556 9.414 1.00 91.38 73 ASP A CA 1
ATOM 586 C C . ASP A 1 73 ? 15.291 -4.329 8.039 1.00 91.38 73 ASP A C 1
ATOM 588 O O . ASP A 1 73 ? 15.853 -4.630 6.988 1.00 91.38 73 ASP A O 1
ATOM 592 N N . LYS A 1 74 ? 14.068 -3.779 8.025 1.00 89.69 74 LYS A N 1
ATOM 593 C CA . LYS A 1 74 ? 13.337 -3.471 6.784 1.00 89.69 74 LYS A CA 1
ATOM 594 C C . LYS A 1 74 ? 13.609 -2.058 6.296 1.00 89.69 74 LYS A C 1
ATOM 596 O O . LYS A 1 74 ? 13.405 -1.101 7.039 1.00 89.69 74 LYS A O 1
ATOM 601 N N . ASP A 1 75 ? 13.971 -1.945 5.023 1.00 91.06 75 ASP A N 1
ATOM 602 C CA . ASP A 1 75 ? 14.360 -0.685 4.395 1.00 91.06 75 ASP A CA 1
ATOM 603 C C . ASP A 1 75 ? 13.224 0.005 3.622 1.00 91.06 75 ASP A C 1
ATOM 605 O O . ASP A 1 75 ? 12.530 -0.581 2.776 1.00 91.06 75 ASP A O 1
ATOM 609 N N . PHE A 1 76 ? 13.074 1.306 3.870 1.00 89.88 76 PHE A N 1
ATOM 610 C CA . PHE A 1 76 ? 12.015 2.149 3.327 1.00 89.88 76 PHE A CA 1
ATOM 611 C C . PHE A 1 76 ? 12.554 3.308 2.482 1.00 89.88 76 PHE A C 1
ATOM 613 O O . PHE A 1 76 ? 13.579 3.926 2.764 1.00 89.88 76 PHE A O 1
ATOM 620 N N . ALA A 1 77 ? 11.785 3.637 1.444 1.00 87.94 77 ALA A N 1
ATOM 621 C CA . ALA A 1 77 ? 12.020 4.770 0.552 1.00 87.94 77 ALA A CA 1
ATOM 622 C C . ALA A 1 77 ? 11.896 6.140 1.246 1.00 87.94 77 ALA A C 1
ATOM 624 O O . ALA A 1 77 ? 12.564 7.095 0.862 1.00 87.94 77 ALA A O 1
ATOM 625 N N . GLU A 1 78 ? 11.001 6.244 2.232 1.00 87.50 78 GLU A N 1
ATOM 626 C CA . GLU A 1 78 ? 10.608 7.498 2.878 1.00 87.50 78 GLU A CA 1
ATOM 627 C C . GLU A 1 78 ? 10.398 7.294 4.381 1.00 87.50 78 GLU A C 1
ATOM 629 O O . GLU A 1 78 ? 9.720 6.347 4.784 1.00 87.50 78 GLU A O 1
ATOM 634 N N . GLU A 1 79 ? 10.851 8.256 5.183 1.00 89.69 79 GLU A N 1
ATOM 635 C CA . GLU A 1 79 ? 10.677 8.330 6.641 1.00 89.69 79 GLU A CA 1
ATOM 636 C C . GLU A 1 79 ? 9.237 8.052 7.096 1.00 89.69 79 GLU A C 1
ATOM 638 O O . GLU A 1 79 ? 8.978 7.133 7.865 1.00 89.69 79 GLU A O 1
ATOM 643 N N . LYS A 1 80 ? 8.258 8.760 6.519 1.00 91.44 80 LYS A N 1
ATOM 644 C CA . LYS A 1 80 ? 6.822 8.579 6.805 1.00 91.44 80 LYS A CA 1
ATOM 645 C C . LYS A 1 80 ? 6.298 7.164 6.496 1.00 91.44 80 LYS A C 1
ATOM 647 O O . LYS A 1 80 ? 5.235 6.778 6.977 1.00 91.44 80 LYS A O 1
ATOM 652 N N . SER A 1 81 ? 6.999 6.393 5.659 1.00 92.69 81 SER A N 1
ATOM 653 C CA . SER A 1 81 ? 6.669 4.990 5.385 1.00 92.69 81 SER A CA 1
ATOM 654 C C . SER A 1 81 ? 7.310 4.043 6.398 1.00 92.69 81 SER A C 1
ATOM 656 O O . SER A 1 81 ? 6.637 3.092 6.788 1.00 92.69 81 SER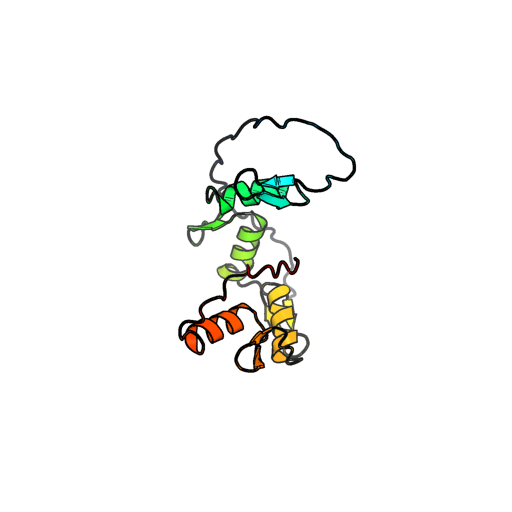 A O 1
ATOM 658 N N . LEU A 1 82 ? 8.522 4.343 6.879 1.00 94.56 82 LEU A N 1
ATOM 659 C CA . LEU A 1 82 ? 9.127 3.679 8.038 1.00 94.56 82 LEU A CA 1
ATOM 660 C C . LEU A 1 82 ? 8.302 3.928 9.311 1.00 94.56 82 LEU A C 1
ATOM 662 O O . LEU A 1 82 ? 7.903 2.974 9.971 1.00 94.56 82 LEU A O 1
ATOM 666 N N . GLN A 1 83 ? 7.961 5.183 9.616 1.00 94.44 83 GLN A N 1
ATOM 667 C CA . GLN A 1 83 ? 7.185 5.545 10.806 1.00 94.44 83 GLN A CA 1
ATOM 668 C C . GLN A 1 83 ? 5.828 4.824 10.828 1.00 94.44 83 GLN A C 1
ATOM 670 O O . GLN A 1 83 ? 5.526 4.073 11.751 1.00 94.44 83 GLN A O 1
ATOM 675 N N . ARG A 1 84 ? 5.070 4.914 9.727 1.00 94.25 84 ARG A N 1
ATOM 676 C CA . ARG A 1 84 ? 3.821 4.161 9.523 1.00 94.25 84 ARG A CA 1
ATOM 677 C C . ARG A 1 84 ? 4.006 2.642 9.637 1.00 94.25 84 ARG A C 1
ATOM 679 O O . ARG A 1 84 ? 3.088 1.955 10.081 1.00 94.25 84 ARG A O 1
ATOM 686 N N . HIS A 1 85 ? 5.147 2.089 9.228 1.00 94.50 85 HIS A N 1
ATOM 687 C CA . HIS A 1 85 ? 5.451 0.672 9.435 1.00 94.50 85 HIS A CA 1
ATOM 688 C C . HIS A 1 85 ? 5.663 0.350 10.923 1.00 94.50 85 HIS A C 1
ATOM 690 O O . HIS A 1 85 ? 5.038 -0.589 11.414 1.00 94.50 85 HIS A O 1
ATOM 696 N N . ILE A 1 86 ? 6.458 1.145 11.646 1.00 95.50 86 ILE A N 1
ATOM 697 C CA . ILE A 1 86 ? 6.661 1.011 13.097 1.00 95.50 86 ILE A CA 1
ATOM 698 C C . ILE A 1 86 ? 5.315 1.067 13.826 1.00 95.50 86 ILE A C 1
ATOM 700 O O . ILE A 1 86 ? 4.988 0.158 14.588 1.00 95.50 86 ILE A O 1
ATOM 704 N N . ASP A 1 87 ? 4.495 2.076 13.542 1.00 94.88 87 ASP A N 1
ATOM 705 C CA . ASP A 1 87 ? 3.212 2.261 14.217 1.00 94.88 87 ASP A CA 1
ATOM 706 C C . ASP A 1 87 ? 2.235 1.113 13.928 1.00 94.88 87 ASP A C 1
ATOM 708 O O . ASP A 1 87 ? 1.607 0.595 14.847 1.00 94.88 87 ASP A O 1
ATOM 712 N N . THR A 1 88 ? 2.137 0.650 12.676 1.00 94.88 88 THR A N 1
ATOM 713 C CA . THR A 1 88 ? 1.133 -0.363 12.290 1.00 94.88 88 THR A CA 1
ATOM 714 C C . THR A 1 88 ? 1.569 -1.818 12.475 1.00 94.88 88 THR A C 1
ATOM 716 O O . THR A 1 88 ? 0.702 -2.684 12.592 1.00 94.88 88 THR A O 1
ATOM 719 N N . VAL A 1 89 ? 2.876 -2.109 12.509 1.00 94.81 89 VAL A N 1
ATOM 720 C CA . VAL A 1 89 ? 3.412 -3.479 12.644 1.00 94.81 89 VAL A CA 1
ATOM 721 C C . VAL A 1 89 ? 3.985 -3.734 14.035 1.00 94.81 89 VAL A C 1
ATOM 723 O O . VAL A 1 89 ? 3.666 -4.764 14.622 1.00 94.81 89 VAL A O 1
ATOM 726 N N . HIS A 1 90 ? 4.767 -2.800 14.582 1.00 93.88 90 HIS A N 1
ATOM 727 C CA . HIS A 1 90 ? 5.448 -2.986 15.871 1.00 93.88 90 HIS A CA 1
ATOM 728 C C . HIS A 1 90 ? 4.625 -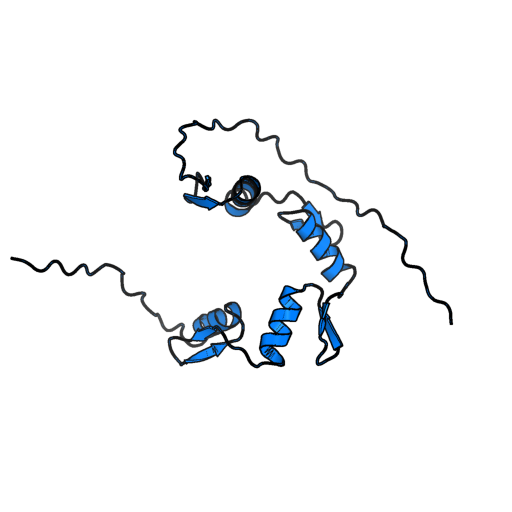2.454 17.050 1.00 93.88 90 HIS A C 1
ATOM 730 O O . HIS A 1 90 ? 4.475 -3.155 18.044 1.00 93.88 90 HIS A O 1
ATOM 736 N N . LYS A 1 91 ? 4.003 -1.271 16.927 1.00 94.56 91 LYS A N 1
ATOM 737 C CA . LYS A 1 91 ? 3.091 -0.728 17.959 1.00 94.56 91 LYS A CA 1
ATOM 738 C C . LYS A 1 91 ? 1.627 -1.181 17.808 1.00 94.56 91 LYS A C 1
ATOM 740 O O . LYS A 1 91 ? 0.816 -0.905 18.685 1.00 94.56 91 LYS A O 1
ATOM 745 N N . GLN A 1 92 ? 1.268 -1.837 16.697 1.00 94.06 92 GLN A N 1
ATOM 746 C CA . GLN A 1 92 ? -0.103 -2.271 16.352 1.00 94.06 92 GLN A CA 1
ATOM 747 C C . GLN A 1 92 ? -1.184 -1.164 16.408 1.00 94.06 92 GLN A C 1
ATOM 749 O O . GLN A 1 92 ? -2.373 -1.450 16.575 1.00 94.06 92 GLN A O 1
ATOM 754 N N . ILE A 1 93 ? -0.796 0.099 16.207 1.00 94.00 93 ILE A N 1
ATOM 755 C CA . ILE A 1 93 ? -1.686 1.265 16.211 1.00 94.00 93 ILE A CA 1
ATOM 756 C C . ILE A 1 93 ? -2.680 1.181 15.041 1.00 94.00 93 ILE A C 1
ATOM 758 O O . ILE A 1 93 ? -2.318 0.941 13.884 1.00 94.00 93 ILE A O 1
ATOM 762 N N . ARG A 1 94 ? -3.968 1.356 15.362 1.00 92.69 94 ARG A N 1
ATOM 763 C CA . ARG A 1 94 ? -5.116 1.150 14.461 1.00 92.69 94 ARG A CA 1
ATOM 764 C C . ARG A 1 94 ? -6.161 2.253 14.638 1.00 92.69 94 ARG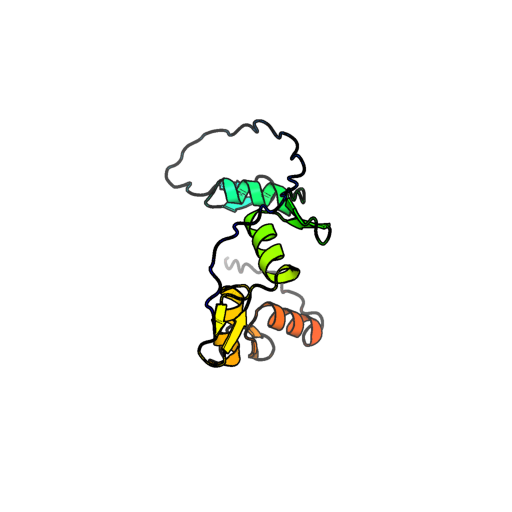 A C 1
ATOM 766 O O . ARG A 1 94 ? -7.261 2.023 15.132 1.00 92.69 94 ARG A O 1
ATOM 773 N N . GLU A 1 95 ? -5.786 3.462 14.244 1.00 92.44 95 GLU A N 1
ATOM 774 C CA . GLU A 1 95 ? -6.588 4.687 14.395 1.00 92.44 95 GLU A CA 1
ATOM 775 C C . GLU A 1 95 ? -7.899 4.640 13.591 1.00 92.44 95 GLU A C 1
ATOM 777 O O . GLU A 1 95 ? -8.927 5.167 14.011 1.00 92.44 95 GLU A O 1
ATOM 782 N N . PHE A 1 96 ? -7.877 3.987 12.426 1.00 95.94 96 PHE A N 1
ATOM 783 C CA . PHE A 1 96 ? -8.964 4.028 11.452 1.00 95.94 96 PHE A CA 1
ATOM 784 C C . PHE A 1 96 ? -9.977 2.913 11.736 1.00 95.94 96 PHE A C 1
ATOM 786 O O . PHE A 1 96 ? -9.854 1.800 11.221 1.00 95.94 96 PHE A O 1
ATOM 793 N N . LYS A 1 97 ? -10.970 3.207 12.581 1.00 96.38 97 LYS A N 1
ATOM 794 C CA . LYS A 1 97 ? -12.079 2.299 12.922 1.00 96.38 97 LYS A CA 1
ATOM 795 C C . LYS A 1 97 ? -13.193 2.342 11.871 1.00 96.38 97 LYS A C 1
ATOM 797 O O . LYS A 1 97 ? -13.468 3.389 11.297 1.00 96.38 97 LYS A O 1
ATOM 802 N N . CYS A 1 98 ? -13.844 1.205 11.638 1.00 96.75 98 CYS A N 1
ATOM 803 C CA . CYS A 1 98 ? -15.029 1.101 10.792 1.00 96.75 98 CYS A CA 1
ATOM 804 C C . CYS A 1 98 ? -16.300 1.355 11.601 1.00 96.75 98 CYS A C 1
ATOM 806 O O . CYS A 1 98 ? -16.605 0.597 12.517 1.00 96.75 98 CYS A O 1
ATOM 808 N N . GLU A 1 99 ? -17.070 2.369 11.221 1.00 95.62 99 GLU A N 1
ATOM 809 C CA . GLU A 1 99 ? -18.322 2.752 11.891 1.00 95.62 99 GLU A CA 1
ATOM 810 C C . GLU A 1 99 ? -19.380 1.634 11.831 1.00 95.62 99 GLU A C 1
ATOM 812 O O . GLU A 1 99 ? -20.071 1.387 12.813 1.00 95.62 99 GLU A O 1
ATOM 817 N N . PHE A 1 100 ? -19.432 0.869 10.733 1.00 94.62 100 PHE A N 1
ATOM 818 C CA . PHE A 1 100 ? -20.404 -0.219 10.539 1.00 94.62 100 PHE A CA 1
ATOM 819 C C . PHE A 1 100 ? -20.142 -1.498 11.358 1.00 94.62 100 PHE A C 1
ATOM 821 O O . PHE A 1 100 ? -21.040 -2.326 11.483 1.00 94.62 100 PHE A O 1
ATOM 828 N N . CYS A 1 101 ? -18.916 -1.735 11.848 1.00 95.88 101 CYS A N 1
ATOM 829 C CA . CYS A 1 101 ? -18.572 -3.008 12.512 1.00 95.88 101 CYS A CA 1
ATOM 830 C C . CYS A 1 101 ? -17.432 -2.941 13.548 1.00 95.88 101 CYS A C 1
ATOM 832 O O . CYS A 1 101 ? -16.889 -3.974 13.941 1.00 95.88 101 CYS A O 1
ATOM 834 N N . GLY A 1 102 ? -17.000 -1.744 13.953 1.00 94.00 102 GLY A N 1
ATOM 835 C CA . GLY A 1 102 ? -15.948 -1.504 14.950 1.00 94.00 102 GLY A CA 1
ATOM 836 C C . GLY A 1 102 ? -14.512 -1.869 14.536 1.00 94.00 102 GLY A C 1
ATOM 837 O O . GLY A 1 102 ? -13.565 -1.441 15.198 1.00 94.00 102 GLY A O 1
ATOM 838 N N . LYS A 1 103 ? -14.310 -2.635 13.453 1.00 95.12 103 LYS A N 1
ATOM 839 C CA . LYS A 1 103 ? -12.992 -3.161 13.043 1.00 95.12 103 LYS A CA 1
ATOM 840 C C . LYS A 1 103 ? -11.978 -2.043 12.789 1.00 95.12 103 LYS A C 1
ATOM 842 O O . LYS A 1 103 ? -12.263 -1.088 12.073 1.00 95.12 103 LYS A O 1
ATOM 847 N N . ALA A 1 104 ? -10.782 -2.190 13.359 1.00 94.81 104 ALA A N 1
ATOM 848 C CA . ALA A 1 104 ? -9.755 -1.152 13.392 1.00 94.81 104 ALA A CA 1
ATOM 849 C C . ALA A 1 104 ? -8.558 -1.461 12.471 1.00 94.81 104 ALA A C 1
ATOM 851 O O . ALA A 1 104 ? -7.979 -2.555 12.501 1.00 94.81 104 ALA A O 1
ATOM 852 N N . PHE A 1 105 ? -8.161 -0.464 11.677 1.00 95.12 105 PHE A N 1
ATOM 853 C CA . PHE A 1 105 ? -7.129 -0.554 10.645 1.00 95.12 105 PHE A CA 1
ATOM 854 C C . PHE A 1 105 ? -6.007 0.457 10.893 1.00 95.12 105 PHE A C 1
ATOM 856 O O . PHE A 1 105 ? -6.251 1.590 11.296 1.00 95.12 105 PHE A O 1
ATOM 863 N N . GLY A 1 106 ? -4.769 0.072 10.580 1.00 93.44 106 GLY A N 1
ATOM 864 C CA . GLY A 1 106 ? -3.600 0.955 10.681 1.00 93.44 106 GLY A CA 1
ATOM 865 C C . GLY A 1 106 ? -3.456 1.981 9.549 1.00 93.44 106 GLY A C 1
ATOM 866 O O . GLY A 1 106 ? -2.554 2.805 9.586 1.00 93.44 106 GLY A O 1
ATOM 867 N N . GLN A 1 107 ? -4.298 1.938 8.507 1.00 94.25 107 GLN A N 1
ATOM 868 C CA . GLN A 1 107 ? -4.240 2.892 7.389 1.00 94.25 107 GLN A CA 1
ATOM 869 C C . GLN A 1 107 ? -5.638 3.206 6.840 1.00 94.25 107 GLN A C 1
ATOM 871 O O . GLN A 1 107 ? -6.404 2.287 6.541 1.00 94.25 107 GLN A O 1
ATOM 876 N N . ARG A 1 108 ? -5.933 4.494 6.601 1.00 94.44 108 ARG A N 1
ATOM 877 C CA . ARG A 1 108 ? -7.210 4.975 6.030 1.00 94.44 108 ARG A CA 1
ATOM 878 C C . ARG A 1 108 ? -7.584 4.289 4.707 1.00 94.44 108 ARG A C 1
ATOM 880 O O . ARG A 1 108 ? -8.751 3.987 4.489 1.00 94.44 108 ARG A O 1
ATOM 887 N N . GLY A 1 109 ? -6.605 3.991 3.849 1.00 93.50 109 GLY A N 1
ATOM 888 C CA . GLY A 1 109 ? -6.837 3.263 2.592 1.00 93.50 109 GLY A CA 1
ATOM 889 C C . GLY A 1 109 ? -7.340 1.828 2.800 1.00 93.50 109 GLY A C 1
ATOM 890 O O . GLY A 1 109 ? -8.216 1.375 2.069 1.00 93.50 109 GLY A O 1
ATOM 891 N N . ASN A 1 110 ? -6.858 1.139 3.841 1.00 94.25 110 ASN A N 1
ATOM 892 C CA . ASN A 1 110 ? -7.321 -0.208 4.184 1.00 94.25 110 ASN A CA 1
ATOM 893 C C . ASN A 1 110 ? -8.739 -0.178 4.770 1.00 94.25 110 ASN A C 1
ATOM 895 O O . ASN A 1 110 ? -9.532 -1.058 4.446 1.00 94.25 110 ASN A O 1
ATOM 899 N N . LEU A 1 111 ? -9.068 0.850 5.565 1.00 96.50 111 LEU A N 1
ATOM 900 C CA . LEU A 1 111 ? -10.434 1.087 6.033 1.00 96.50 111 LEU A CA 1
ATOM 901 C C . LEU A 1 111 ? -11.389 1.361 4.859 1.00 96.50 111 LEU A C 1
ATOM 903 O O . LEU A 1 111 ? -12.425 0.708 4.775 1.00 96.50 111 LEU A O 1
ATOM 907 N N . LYS A 1 112 ? -11.034 2.260 3.924 1.00 95.06 112 LYS A N 1
ATOM 908 C CA . LYS A 1 112 ? -11.865 2.529 2.737 1.00 95.06 112 LYS A CA 1
ATOM 909 C C . LYS A 1 112 ? -12.115 1.244 1.940 1.00 95.06 112 LYS A C 1
ATOM 911 O O . LYS A 1 112 ? -13.266 0.893 1.715 1.00 95.06 112 LYS A O 1
ATOM 916 N N . LEU A 1 113 ? -11.054 0.507 1.593 1.00 94.12 113 LEU A N 1
ATOM 917 C CA . LEU A 1 113 ? -11.177 -0.763 0.867 1.00 94.12 113 LEU A CA 1
ATOM 918 C C . LEU A 1 113 ? -12.038 -1.793 1.611 1.00 94.12 113 LEU A C 1
ATOM 920 O O . LEU A 1 113 ? -12.713 -2.578 0.961 1.00 94.12 113 LEU A O 1
ATOM 924 N N . HIS A 1 114 ? -12.012 -1.814 2.947 1.00 94.88 114 HIS A N 1
ATOM 925 C CA . HIS A 1 114 ? -12.874 -2.684 3.746 1.00 94.88 114 HIS A CA 1
ATOM 926 C C . HIS A 1 114 ? -14.347 -2.255 3.697 1.00 94.88 114 HIS A C 1
ATOM 928 O O . HIS A 1 114 ? -15.203 -3.108 3.475 1.00 94.88 114 HIS A O 1
ATOM 934 N N . ILE A 1 115 ? -14.643 -0.964 3.877 1.00 95.88 115 ILE A N 1
ATOM 935 C CA . ILE A 1 115 ? -16.010 -0.431 3.782 1.00 95.88 115 ILE A CA 1
ATOM 936 C C . ILE A 1 115 ? -16.581 -0.718 2.394 1.00 95.88 115 ILE A C 1
ATOM 938 O O . ILE A 1 115 ? -17.652 -1.309 2.275 1.00 95.88 115 ILE A O 1
ATOM 942 N N . ASP A 1 116 ? -15.841 -0.355 1.350 1.00 94.31 116 ASP A N 1
ATOM 943 C CA . ASP A 1 116 ? -16.302 -0.507 -0.023 1.00 94.31 116 ASP A CA 1
ATOM 944 C C . ASP A 1 116 ? -16.483 -1.991 -0.390 1.00 94.31 116 ASP A C 1
ATOM 946 O O . ASP A 1 116 ? -17.491 -2.331 -1.002 1.00 94.31 116 ASP A O 1
ATOM 950 N N . SER A 1 117 ? -15.602 -2.901 0.059 1.00 94.12 117 SER A N 1
ATOM 951 C CA . SER A 1 117 ? -15.699 -4.328 -0.292 1.00 94.12 117 SER A CA 1
ATOM 952 C C . SER A 1 117 ? -16.604 -5.191 0.595 1.00 94.12 117 SER A C 1
ATOM 954 O O . SER A 1 117 ? -16.920 -6.298 0.175 1.00 94.12 117 SER A O 1
ATOM 956 N N . ILE A 1 118 ? -16.924 -4.778 1.830 1.00 94.44 118 ILE A N 1
ATOM 957 C CA . ILE A 1 118 ? -17.668 -5.600 2.819 1.00 94.44 118 ILE A CA 1
ATOM 958 C C . ILE A 1 118 ? -19.004 -4.968 3.235 1.00 94.44 118 ILE A C 1
ATOM 960 O O . ILE A 1 118 ? -19.915 -5.688 3.627 1.00 94.44 118 ILE A O 1
ATOM 964 N N . HIS A 1 119 ? -19.134 -3.640 3.167 1.00 94.50 119 HIS A N 1
ATOM 965 C CA . HIS A 1 119 ? -20.352 -2.922 3.573 1.00 94.50 119 HIS A CA 1
ATOM 966 C C . HIS A 1 119 ? -21.110 -2.286 2.396 1.00 94.50 119 HIS A C 1
ATOM 968 O O . HIS A 1 119 ? -22.232 -1.826 2.582 1.00 94.50 119 HIS A O 1
ATOM 974 N N . LYS A 1 120 ? -20.523 -2.274 1.191 1.00 93.94 120 LYS A N 1
ATOM 975 C CA . LYS A 1 120 ? -21.161 -1.798 -0.053 1.00 93.94 120 LYS A CA 1
ATOM 976 C C . LYS A 1 120 ? -21.056 -2.777 -1.233 1.00 93.94 120 LYS A C 1
ATOM 978 O O . LYS A 1 120 ? -21.527 -2.456 -2.318 1.00 93.94 120 LYS A O 1
ATOM 983 N N . ASP A 1 121 ? -20.374 -3.911 -1.049 1.00 91.62 121 ASP A N 1
ATOM 984 C CA . ASP A 1 121 ? -20.062 -4.912 -2.086 1.00 91.62 121 ASP A CA 1
ATOM 985 C C . ASP A 1 121 ? -19.469 -4.364 -3.409 1.00 91.62 121 ASP A C 1
ATOM 987 O O . ASP A 1 121 ? -19.559 -4.995 -4.466 1.00 91.62 121 ASP A O 1
ATOM 991 N N . LEU A 1 122 ? -18.794 -3.208 -3.361 1.00 92.12 122 LEU A N 1
ATOM 992 C CA . LEU A 1 122 ? -18.206 -2.559 -4.532 1.00 92.12 122 LEU A CA 1
ATOM 993 C C . LEU A 1 122 ? -17.033 -3.375 -5.083 1.00 92.12 122 LEU A C 1
ATOM 995 O O . LEU A 1 122 ? -16.042 -3.657 -4.403 1.00 92.12 122 LEU A O 1
ATOM 999 N N . ARG A 1 123 ? -17.151 -3.743 -6.360 1.00 90.06 123 ARG A N 1
ATOM 1000 C CA . ARG A 1 123 ? -16.240 -4.644 -7.073 1.00 90.06 123 ARG A CA 1
ATOM 1001 C C . ARG A 1 123 ? -15.782 -4.008 -8.386 1.00 90.06 123 ARG A C 1
ATOM 1003 O O . ARG A 1 123 ? -16.091 -4.488 -9.468 1.00 90.06 123 ARG A O 1
ATOM 1010 N N . GLU A 1 124 ? -15.036 -2.911 -8.263 1.00 90.56 124 GLU A N 1
ATOM 1011 C CA . GLU A 1 124 ? -14.571 -2.045 -9.365 1.00 90.56 124 GLU A CA 1
ATOM 1012 C C . GLU A 1 124 ? -13.673 -2.741 -10.414 1.00 90.56 124 GLU A C 1
ATOM 1014 O O . GLU A 1 124 ? -13.350 -2.144 -11.438 1.00 90.56 124 GLU A O 1
ATOM 1019 N N . PHE A 1 125 ? -13.240 -3.985 -10.174 1.00 93.19 125 PHE A N 1
ATOM 1020 C CA . PHE A 1 125 ? -12.308 -4.720 -11.030 1.00 93.19 125 PHE A CA 1
ATOM 1021 C C . PHE A 1 125 ? -12.974 -5.985 -11.612 1.00 93.19 125 PHE A C 1
ATOM 1023 O O . PHE A 1 125 ? -12.807 -7.069 -11.040 1.00 93.19 125 PHE A O 1
ATOM 1030 N N . PRO A 1 126 ? -13.746 -5.875 -12.713 1.00 93.62 126 PRO A N 1
ATOM 1031 C CA . PRO A 1 126 ? -14.259 -7.027 -13.457 1.00 93.62 126 PRO A CA 1
ATOM 1032 C C . PRO A 1 126 ? -13.129 -7.808 -14.137 1.00 93.62 126 PRO A C 1
ATOM 1034 O O . PRO A 1 126 ? -12.075 -7.259 -14.451 1.00 93.62 126 PRO A O 1
ATOM 1037 N N . CYS A 1 127 ? -13.353 -9.099 -14.377 1.00 92.81 127 CYS A N 1
ATOM 1038 C CA . CYS A 1 127 ? -12.511 -9.905 -15.249 1.00 92.81 127 CYS A CA 1
ATOM 1039 C C . CYS A 1 127 ? -13.076 -9.913 -16.668 1.00 92.81 127 CYS A C 1
ATOM 1041 O O . CYS A 1 127 ? -14.152 -10.462 -16.894 1.00 92.81 127 CYS A O 1
ATOM 1043 N N . ASP A 1 128 ? -12.317 -9.384 -17.626 1.00 91.56 128 ASP A N 1
ATOM 1044 C CA . ASP A 1 128 ? -12.729 -9.281 -19.034 1.00 91.56 128 ASP A CA 1
ATOM 1045 C C . ASP A 1 128 ? -12.978 -10.651 -19.706 1.00 91.56 128 ASP A C 1
ATOM 1047 O O . ASP A 1 128 ? -13.615 -10.719 -20.752 1.00 91.56 128 ASP A O 1
ATOM 1051 N N . VAL A 1 129 ? -12.494 -11.750 -19.106 1.00 91.06 129 VAL A N 1
ATOM 1052 C CA . VAL A 1 129 ? -12.615 -13.123 -19.635 1.00 91.06 129 VAL A CA 1
ATOM 1053 C C . VAL A 1 129 ? -13.882 -13.842 -19.150 1.00 91.06 129 VAL A C 1
ATOM 1055 O O . VAL A 1 129 ? -14.428 -14.668 -19.874 1.00 91.06 129 VAL A O 1
ATOM 1058 N N . CYS A 1 130 ? -14.357 -13.565 -17.929 1.00 93.44 130 CYS A N 1
ATOM 1059 C CA . CYS A 1 130 ? -15.482 -14.297 -17.318 1.00 93.44 130 CYS A CA 1
ATOM 1060 C C . CYS A 1 130 ? -16.518 -13.414 -16.595 1.00 93.44 130 CYS A C 1
ATOM 1062 O O . CYS A 1 130 ? -17.377 -13.927 -15.880 1.00 93.44 130 CYS A O 1
ATOM 1064 N N . GLY A 1 131 ? -16.412 -12.087 -16.700 1.00 90.75 131 GLY A N 1
ATOM 1065 C CA . GLY A 1 131 ? -17.284 -11.107 -16.039 1.00 90.75 131 GLY A CA 1
ATOM 1066 C C . GLY A 1 131 ? -17.130 -11.002 -14.514 1.00 90.75 131 GLY A C 1
ATOM 1067 O O . GLY A 1 131 ? -17.630 -10.053 -13.910 1.00 90.75 131 GLY A O 1
ATOM 1068 N N . LYS A 1 132 ? -16.433 -11.939 -13.856 1.00 91.38 132 LYS A N 1
ATOM 1069 C CA . LYS A 1 132 ? -16.352 -12.014 -12.390 1.00 91.38 132 LYS A CA 1
ATOM 1070 C C . LYS A 1 132 ? -15.671 -10.780 -11.794 1.00 91.38 132 LYS A C 1
ATOM 1072 O O . LYS A 1 132 ? -14.535 -10.466 -12.137 1.00 91.38 132 LYS A O 1
ATOM 1077 N N . ALA A 1 133 ? -16.357 -10.106 -10.872 1.00 92.06 133 ALA A N 1
ATOM 1078 C CA . ALA A 1 133 ? -15.922 -8.827 -10.318 1.00 92.06 133 ALA A CA 1
ATOM 1079 C C . ALA A 1 133 ? -15.253 -8.939 -8.936 1.00 92.06 133 ALA A C 1
ATOM 1081 O O . ALA A 1 133 ? -15.712 -9.661 -8.042 1.00 92.06 133 ALA A O 1
ATOM 1082 N N . PHE A 1 134 ? -14.176 -8.171 -8.752 1.00 92.00 134 PHE A N 1
ATOM 1083 C CA . PHE A 1 134 ? -13.329 -8.153 -7.559 1.00 92.00 134 PHE A CA 1
ATOM 1084 C C . PHE A 1 134 ? -13.216 -6.741 -6.974 1.00 92.00 134 PHE A C 1
ATOM 1086 O O . PHE A 1 134 ? -13.134 -5.755 -7.698 1.00 92.00 134 PHE A O 1
ATOM 1093 N N . ALA A 1 135 ? -13.115 -6.638 -5.648 1.00 90.94 135 ALA A N 1
ATOM 1094 C CA . ALA A 1 135 ? -12.920 -5.361 -4.950 1.00 90.94 135 ALA A CA 1
ATOM 1095 C C . ALA A 1 135 ? -11.457 -4.867 -4.920 1.00 90.94 135 ALA A C 1
ATOM 1097 O O . ALA A 1 135 ? -11.152 -3.838 -4.320 1.00 90.94 135 ALA A O 1
ATOM 1098 N N . ARG A 1 136 ? -10.512 -5.613 -5.515 1.00 92.00 136 ARG A N 1
ATOM 1099 C CA . ARG A 1 136 ? -9.085 -5.249 -5.576 1.00 92.00 136 ARG A CA 1
ATOM 1100 C C . ARG A 1 136 ? -8.443 -5.746 -6.868 1.00 92.00 136 ARG A C 1
ATOM 1102 O O . ARG A 1 136 ? -8.497 -6.941 -7.158 1.00 92.00 136 ARG A O 1
ATOM 1109 N N . LYS A 1 137 ? -7.709 -4.868 -7.561 1.00 91.62 137 LYS A N 1
ATOM 1110 C CA . LYS A 1 137 ? -6.915 -5.203 -8.761 1.00 91.62 137 LYS A CA 1
ATOM 1111 C C . LYS A 1 137 ? -5.925 -6.358 -8.544 1.00 91.62 137 LYS A C 1
ATOM 1113 O O . LYS A 1 137 ? -5.700 -7.145 -9.455 1.00 91.62 137 LYS A O 1
ATOM 1118 N N . GLY A 1 138 ? -5.358 -6.488 -7.340 1.00 91.94 138 GLY A N 1
ATOM 1119 C CA . GLY A 1 138 ? -4.482 -7.612 -6.982 1.00 91.94 138 GLY A CA 1
ATOM 1120 C C . GLY A 1 138 ? -5.206 -8.963 -6.977 1.00 91.94 138 GLY A C 1
ATOM 1121 O O . GLY A 1 138 ? -4.672 -9.939 -7.493 1.00 91.94 138 GLY A O 1
ATOM 1122 N N . ASN A 1 139 ? -6.445 -9.005 -6.475 1.00 93.19 139 ASN A N 1
ATOM 1123 C CA . ASN A 1 139 ? -7.272 -10.214 -6.471 1.00 93.19 139 ASN A CA 1
ATOM 1124 C C . ASN A 1 139 ? -7.707 -10.584 -7.897 1.00 93.19 139 ASN A C 1
ATOM 1126 O O . ASN A 1 139 ? -7.643 -11.754 -8.257 1.00 93.19 139 ASN A O 1
ATOM 1130 N N . LEU A 1 140 ? -8.076 -9.590 -8.718 1.00 94.56 140 LEU A N 1
ATOM 1131 C CA . LEU A 1 140 ? -8.340 -9.792 -10.146 1.00 94.56 140 LEU A CA 1
ATOM 1132 C C . LEU A 1 140 ? -7.106 -10.360 -10.866 1.00 94.56 140 LEU A C 1
ATOM 1134 O O . LEU A 1 140 ? -7.227 -11.348 -11.585 1.00 94.56 140 LEU A O 1
ATOM 1138 N N . LYS A 1 141 ? -5.914 -9.784 -10.646 1.00 93.12 141 LYS A N 1
ATOM 1139 C CA . LYS A 1 141 ? -4.676 -10.308 -11.239 1.00 93.12 141 LYS A CA 1
ATOM 1140 C C . LYS A 1 141 ? -4.428 -11.755 -10.808 1.00 93.12 141 LYS A C 1
ATOM 1142 O O . LYS A 1 141 ? -4.230 -12.594 -11.674 1.00 93.12 141 LYS A O 1
ATOM 1147 N N . ALA A 1 142 ? -4.495 -12.059 -9.510 1.00 93.06 142 ALA A N 1
ATOM 1148 C CA . ALA A 1 142 ? -4.302 -13.420 -9.003 1.00 93.06 142 ALA A CA 1
ATOM 1149 C C . ALA A 1 142 ? -5.324 -14.419 -9.579 1.00 93.06 142 ALA A C 1
ATOM 1151 O O . ALA A 1 142 ? -4.971 -15.560 -9.859 1.00 93.06 142 ALA A O 1
ATOM 1152 N N . HIS A 1 143 ? -6.569 -13.990 -9.803 1.00 92.56 143 HIS A N 1
ATOM 1153 C CA . HIS A 1 143 ? -7.596 -14.785 -10.475 1.00 92.56 143 HIS A CA 1
ATOM 1154 C C . HIS A 1 143 ? -7.270 -15.038 -11.955 1.00 92.56 143 HIS A C 1
ATOM 1156 O O . HIS A 1 143 ? -7.335 -16.184 -12.391 1.00 92.56 143 HIS A O 1
ATOM 1162 N N . ILE A 1 144 ? -6.859 -14.019 -12.716 1.00 92.38 144 ILE A N 1
ATOM 1163 C CA . ILE A 1 144 ? -6.410 -14.198 -14.108 1.00 92.38 144 ILE A CA 1
ATOM 1164 C C . ILE A 1 144 ? -5.185 -15.126 -14.155 1.00 92.38 144 ILE A C 1
ATOM 1166 O O . ILE A 1 144 ? -5.165 -16.077 -14.932 1.00 92.38 144 ILE A O 1
ATOM 1170 N N . ASP A 1 145 ? -4.206 -14.905 -13.271 1.00 91.75 145 ASP A N 1
ATOM 1171 C CA . ASP A 1 145 ? -2.963 -15.679 -13.180 1.00 91.75 145 ASP A CA 1
ATOM 1172 C C . ASP A 1 145 ? -3.161 -17.153 -12.757 1.00 91.75 145 ASP A C 1
ATOM 1174 O O . ASP A 1 145 ? -2.238 -17.945 -12.932 1.00 91.75 145 ASP A O 1
ATOM 1178 N N . SER A 1 146 ? -4.329 -17.532 -12.219 1.00 92.44 146 SER A N 1
ATOM 1179 C CA . SER A 1 146 ? -4.628 -18.905 -11.765 1.00 92.44 146 SER A CA 1
ATOM 1180 C C . SER A 1 146 ? -5.747 -19.607 -12.541 1.00 92.44 146 SER A C 1
ATOM 1182 O O . SER A 1 146 ? -5.701 -20.825 -12.676 1.00 92.44 146 SER A O 1
ATOM 1184 N N . ILE A 1 147 ? -6.734 -18.871 -13.064 1.00 89.81 147 ILE A N 1
ATOM 1185 C CA . ILE A 1 147 ? -7.929 -19.428 -13.728 1.00 89.81 147 ILE A CA 1
ATOM 1186 C C . ILE A 1 147 ? -7.925 -19.183 -15.245 1.00 89.81 147 ILE A C 1
ATOM 1188 O O . ILE A 1 147 ? -8.514 -19.957 -15.993 1.00 89.81 147 ILE A O 1
ATOM 1192 N N . HIS A 1 148 ? -7.248 -18.132 -15.720 1.00 87.06 148 HIS A N 1
ATOM 1193 C CA . HIS A 1 148 ? -7.246 -17.729 -17.135 1.00 87.06 148 HIS A CA 1
ATOM 1194 C C . HIS A 1 148 ? -5.846 -17.741 -17.768 1.00 87.06 148 HIS A C 1
ATOM 1196 O O . HIS A 1 148 ? -5.643 -17.196 -18.852 1.00 87.06 148 HIS A O 1
ATOM 1202 N N . LYS A 1 149 ? -4.867 -18.386 -17.119 1.00 72.56 149 LYS A N 1
ATOM 1203 C CA . LYS A 1 149 ? -3.471 -18.437 -17.582 1.00 72.56 149 LYS A CA 1
ATOM 1204 C C . LYS A 1 149 ? -3.178 -19.541 -18.611 1.00 72.56 149 LYS A C 1
ATOM 1206 O O . LYS A 1 149 ? -2.024 -19.894 -18.837 1.00 72.56 149 LYS A O 1
ATOM 1211 N N . THR A 1 150 ? -4.203 -20.026 -19.308 1.00 58.84 150 THR A N 1
ATOM 1212 C CA . THR A 1 150 ? -4.062 -20.701 -20.607 1.00 58.84 150 THR A CA 1
ATOM 1213 C C . THR A 1 150 ? -3.675 -19.677 -21.676 1.00 58.84 150 THR A C 1
ATOM 1215 O O . THR A 1 150 ? -4.530 -19.176 -22.400 1.00 58.84 150 THR A O 1
ATOM 1218 N N . THR A 1 151 ? -2.382 -19.330 -21.714 1.00 52.34 151 THR A N 1
ATOM 1219 C CA . THR A 1 151 ? -1.678 -18.679 -22.841 1.00 52.34 151 THR A CA 1
ATOM 1220 C C . THR A 1 151 ? -2.508 -17.683 -23.660 1.00 52.34 151 THR A C 1
ATOM 1222 O O . THR A 1 151 ? -2.659 -17.834 -24.873 1.00 52.34 151 THR A O 1
ATOM 1225 N N . VAL A 1 152 ? -3.008 -16.622 -23.017 1.00 45.31 152 VAL A N 1
ATOM 1226 C CA . VAL A 1 152 ? -3.537 -15.464 -23.749 1.00 45.31 152 VAL A CA 1
ATOM 1227 C C . VAL A 1 152 ? -2.362 -14.773 -24.437 1.00 45.31 152 VAL A C 1
ATOM 1229 O O . VAL A 1 152 ? -1.686 -13.925 -23.851 1.00 45.31 152 VAL A O 1
ATOM 1232 N N . HIS A 1 153 ? -2.105 -15.155 -25.690 1.00 44.16 153 HIS A N 1
ATOM 1233 C CA . HIS A 1 153 ? -1.301 -14.353 -26.600 1.00 44.16 153 HIS A CA 1
ATOM 1234 C C . HIS A 1 153 ? -1.916 -12.957 -26.644 1.00 44.16 153 HIS A C 1
ATOM 1236 O O . HIS A 1 153 ? -3.052 -12.787 -27.083 1.00 44.16 153 HIS A O 1
ATOM 1242 N N . LEU A 1 154 ? -1.165 -11.954 -26.192 1.00 40.09 154 LEU A N 1
ATOM 1243 C CA . LEU A 1 154 ? -1.526 -10.566 -26.428 1.00 40.09 154 LEU A CA 1
ATOM 1244 C C . LEU A 1 154 ? -1.501 -10.354 -27.953 1.00 40.09 154 LEU A C 1
ATOM 1246 O O . LEU A 1 154 ? -0.417 -10.472 -28.534 1.00 40.09 154 LEU A O 1
ATOM 1250 N N . PRO A 1 155 ? -2.634 -10.067 -28.624 1.00 44.53 155 PRO A N 1
ATOM 1251 C CA . PRO A 1 155 ? -2.599 -9.785 -30.050 1.00 44.53 155 PRO A CA 1
ATOM 1252 C C . PRO A 1 155 ? -1.729 -8.537 -30.269 1.00 44.53 155 PRO A C 1
ATOM 1254 O O . PRO A 1 155 ? -1.897 -7.544 -29.545 1.00 44.53 155 PRO A O 1
ATOM 1257 N N . PRO A 1 156 ? -0.770 -8.560 -31.213 1.00 41.50 156 PRO A N 1
ATOM 1258 C CA . PRO A 1 156 ? 0.134 -7.439 -31.414 1.00 41.50 156 PRO A CA 1
ATOM 1259 C C . PRO A 1 156 ? -0.665 -6.199 -31.829 1.00 41.50 156 PRO A C 1
ATOM 1261 O O . PRO A 1 156 ? -1.337 -6.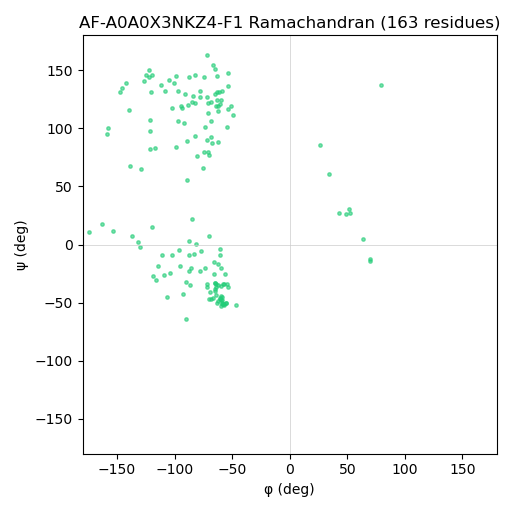180 -32.859 1.00 41.50 156 PRO A O 1
ATOM 1264 N N . ARG A 1 157 ? -0.588 -5.139 -31.016 1.00 47.66 157 ARG A N 1
ATOM 1265 C CA . ARG A 1 157 ? -1.202 -3.836 -31.312 1.00 47.66 157 ARG A CA 1
ATOM 1266 C C . ARG A 1 157 ? -0.488 -3.189 -32.504 1.00 47.66 157 ARG A C 1
ATOM 1268 O O . ARG A 1 157 ? 0.462 -2.439 -32.297 1.00 47.66 157 ARG A O 1
ATOM 1275 N N . GLY A 1 158 ? -0.918 -3.484 -33.733 1.00 40.25 158 GLY A N 1
ATOM 1276 C CA . GLY A 1 158 ? -0.194 -2.995 -34.912 1.00 40.25 158 GLY A CA 1
ATOM 1277 C C . GLY A 1 158 ? -0.788 -3.237 -36.301 1.00 40.25 158 GLY A C 1
ATOM 1278 O O . GLY A 1 158 ? -0.090 -2.968 -37.272 1.00 40.25 158 GLY A O 1
ATOM 1279 N N . SER A 1 159 ? -2.035 -3.694 -36.457 1.00 36.34 159 SER A N 1
ATOM 1280 C CA . SER A 1 159 ? -2.676 -3.762 -37.784 1.00 36.34 159 SER A CA 1
ATOM 1281 C C . SER A 1 159 ? -3.232 -2.395 -38.206 1.00 36.34 159 SER A C 1
ATOM 1283 O O . SER A 1 159 ? -4.439 -2.154 -38.145 1.00 36.34 159 SER A O 1
ATOM 1285 N N . PHE A 1 160 ? -2.347 -1.483 -38.622 1.00 42.75 160 PHE A N 1
ATOM 1286 C CA . PHE A 1 160 ? -2.751 -0.263 -39.324 1.00 42.75 160 PHE A CA 1
ATOM 1287 C C . PHE A 1 160 ? -3.303 -0.625 -40.707 1.00 42.75 160 PHE A C 1
ATOM 1289 O O . PHE A 1 160 ? -2.554 -0.965 -41.619 1.00 42.75 160 PHE A O 1
ATOM 1296 N N . LEU A 1 161 ? -4.624 -0.531 -40.861 1.00 42.78 161 LEU A N 1
ATOM 1297 C CA . LEU A 1 161 ? -5.294 -0.616 -42.156 1.00 42.78 161 LEU A CA 1
ATOM 1298 C C . LEU A 1 161 ? -5.022 0.660 -42.967 1.00 42.78 161 LEU A C 1
ATOM 1300 O O . LEU A 1 161 ? -5.787 1.622 -42.899 1.00 42.78 161 LEU A O 1
ATOM 1304 N N . THR A 1 162 ? -3.950 0.671 -43.757 1.00 40.69 162 THR A N 1
ATOM 1305 C CA . THR A 1 162 ? -3.780 1.650 -44.838 1.00 40.69 162 THR A CA 1
ATOM 1306 C C . THR A 1 162 ? -4.553 1.174 -46.064 1.00 40.69 162 THR A C 1
ATOM 1308 O O . THR A 1 162 ? -4.055 0.385 -46.864 1.00 40.69 162 THR A O 1
ATOM 1311 N N . CYS A 1 163 ? -5.798 1.633 -46.181 1.00 36.22 163 CYS A N 1
ATOM 1312 C CA . CYS A 1 163 ? -6.542 1.595 -47.438 1.00 36.22 163 CYS A CA 1
ATOM 1313 C C . CYS A 1 163 ? -5.962 2.633 -48.423 1.00 36.22 163 CYS A C 1
ATOM 1315 O O . CYS A 1 163 ? -5.310 3.583 -47.991 1.00 36.22 163 CYS A O 1
ATOM 1317 N N . GLN A 1 164 ? -6.298 2.486 -49.710 1.00 38.19 164 GLN A N 1
ATOM 1318 C CA . GLN A 1 164 ? -5.769 3.200 -50.885 1.00 38.19 164 GLN A CA 1
ATOM 1319 C C . GLN A 1 164 ? -4.402 2.665 -51.375 1.00 38.19 164 GLN A C 1
ATOM 1321 O O . GLN A 1 164 ? -3.526 2.371 -50.568 1.00 38.19 164 GLN A O 1
ATOM 1326 N N . ARG A 1 165 ? -4.177 2.512 -52.688 1.00 39.59 165 ARG A N 1
ATOM 1327 C CA . ARG A 1 165 ? -5.020 2.891 -53.842 1.00 39.59 165 ARG A CA 1
ATOM 1328 C C . ARG A 1 165 ? -4.952 1.858 -54.963 1.00 39.59 165 ARG A C 1
ATOM 1330 O O . ARG A 1 165 ? -3.853 1.300 -55.146 1.00 39.59 165 ARG A O 1
#

Organism: Schistocephalus solidus (NCBI:txid70667)